Protein AF-A0A1Z8MVB7-F1 (afdb_monomer_lite)

Radius of gyration: 13.72 Å; chains: 1; bounding box: 29×33×38 Å

Foldseek 3Di:
DCPVVVQLVCQCPPPVNLVLVLVVVVVQVPFDWDWDDPVCLVVVQVVVQQVVQVVVVWGFPDWDWDWHDHDPWIKTWIWGQTPVQKIWTAWIATPVVRIIIGGPDTDIGHTDRPPPD

Structure (mmCIF, N/CA/C/O backbone):
data_AF-A0A1Z8MVB7-F1
#
_entry.id   AF-A0A1Z8MVB7-F1
#
loop_
_atom_site.group_PDB
_atom_site.id
_atom_site.type_symbol
_atom_site.label_atom_id
_atom_site.label_alt_id
_atom_site.label_comp_id
_atom_site.label_asym_id
_atom_site.label_entity_id
_atom_site.label_seq_id
_atom_site.pdbx_PDB_ins_code
_atom_site.Cartn_x
_atom_site.Cartn_y
_atom_site.Cartn_z
_atom_site.occupancy
_atom_site.B_iso_or_equiv
_atom_site.auth_seq_id
_atom_site.auth_comp_id
_atom_site.auth_asym_id
_atom_site.auth_atom_id
_atom_site.pdbx_PDB_model_num
ATOM 1 N N . MET A 1 1 ? 3.298 -4.673 24.471 1.00 44.47 1 MET A N 1
ATOM 2 C CA . MET A 1 1 ? 2.411 -4.133 23.417 1.00 44.47 1 MET A CA 1
ATOM 3 C C . MET A 1 1 ? 2.836 -4.684 22.050 1.00 44.47 1 MET A C 1
ATOM 5 O O . MET A 1 1 ? 3.343 -3.928 21.244 1.00 44.47 1 MET A O 1
ATOM 9 N N . ASN A 1 2 ? 2.671 -5.993 21.797 1.00 57.97 2 ASN A N 1
ATOM 10 C CA . ASN A 1 2 ? 3.026 -6.630 20.505 1.00 57.97 2 ASN A CA 1
ATOM 11 C C . ASN A 1 2 ? 1.847 -7.361 19.840 1.00 57.97 2 ASN A C 1
ATOM 13 O O . ASN A 1 2 ? 1.928 -7.739 18.672 1.00 57.97 2 ASN A O 1
ATOM 17 N N . THR A 1 3 ? 0.760 -7.589 20.577 1.00 61.34 3 THR A N 1
ATOM 18 C CA . THR A 1 3 ? -0.374 -8.394 20.113 1.00 61.34 3 THR A CA 1
ATOM 19 C C . THR A 1 3 ? -1.169 -7.665 19.034 1.00 61.34 3 THR A C 1
ATOM 21 O O . THR A 1 3 ? -1.498 -8.273 18.021 1.00 61.34 3 THR A O 1
ATOM 24 N N . ASP A 1 4 ? -1.369 -6.352 19.185 1.00 64.88 4 ASP A N 1
ATOM 25 C CA . ASP A 1 4 ? -2.131 -5.543 18.224 1.00 64.88 4 ASP A CA 1
ATOM 26 C C . ASP A 1 4 ? -1.414 -5.424 16.876 1.00 64.88 4 ASP A C 1
ATOM 28 O O . ASP A 1 4 ? -2.027 -5.623 15.833 1.00 64.88 4 ASP A O 1
ATOM 32 N N . GLN A 1 5 ? -0.093 -5.206 16.877 1.00 69.31 5 GLN A N 1
ATOM 33 C CA . GLN A 1 5 ? 0.703 -5.178 15.641 1.00 69.31 5 GLN A CA 1
ATOM 34 C C . GLN A 1 5 ? 0.712 -6.537 14.933 1.00 69.31 5 GLN A C 1
ATOM 36 O O . GLN A 1 5 ? 0.612 -6.601 13.710 1.00 69.31 5 GLN A O 1
ATOM 41 N N . THR A 1 6 ? 0.798 -7.632 15.695 1.00 74.44 6 THR A N 1
ATOM 42 C CA . THR A 1 6 ? 0.766 -8.989 15.132 1.00 74.44 6 THR A CA 1
ATOM 43 C C . THR A 1 6 ? -0.606 -9.297 14.531 1.00 74.44 6 THR A C 1
ATOM 45 O O . THR A 1 6 ? -0.687 -9.860 13.444 1.00 74.44 6 THR A O 1
ATOM 48 N N . HIS A 1 7 ? -1.688 -8.888 15.199 1.00 75.44 7 HIS A N 1
ATOM 49 C CA . HIS A 1 7 ? -3.054 -9.094 14.724 1.00 75.44 7 HIS A CA 1
ATOM 50 C C . HIS A 1 7 ? -3.383 -8.245 13.489 1.00 75.44 7 HIS A C 1
ATOM 52 O O . HIS A 1 7 ? -3.964 -8.749 12.528 1.00 75.44 7 HIS A O 1
ATOM 58 N N . VAL A 1 8 ? -2.952 -6.981 13.473 1.00 76.06 8 VAL A N 1
ATOM 59 C CA . VAL A 1 8 ? -3.072 -6.096 12.307 1.00 76.06 8 VAL A CA 1
ATOM 60 C C . VAL A 1 8 ? -2.284 -6.652 11.124 1.00 76.06 8 VAL A C 1
ATOM 62 O O . VAL A 1 8 ? -2.817 -6.743 10.019 1.00 76.06 8 VAL A O 1
ATOM 65 N N . SER A 1 9 ? -1.050 -7.101 11.361 1.00 79.12 9 SER A N 1
ATOM 66 C CA . SER A 1 9 ? -0.243 -7.729 10.319 1.00 79.12 9 SER A CA 1
ATOM 67 C C . SER A 1 9 ? -0.875 -9.017 9.798 1.00 79.12 9 SER A C 1
ATOM 69 O O . SER A 1 9 ? -0.859 -9.246 8.595 1.00 79.12 9 SER A O 1
ATOM 71 N N . ALA A 1 10 ? -1.440 -9.857 10.668 1.00 81.44 10 ALA A N 1
ATOM 72 C CA . ALA A 1 10 ? -2.130 -11.078 10.254 1.00 81.44 10 ALA A CA 1
ATOM 73 C C . ALA A 1 10 ? -3.404 -10.772 9.451 1.00 81.44 10 ALA A C 1
ATOM 75 O O . ALA A 1 10 ? -3.698 -11.461 8.479 1.00 81.44 10 ALA A O 1
ATOM 76 N N . THR A 1 11 ? -4.127 -9.714 9.825 1.00 83.38 11 THR A N 1
ATOM 77 C CA . THR A 1 11 ? -5.305 -9.234 9.095 1.00 83.38 11 THR A CA 1
ATOM 78 C C . THR A 1 11 ? -4.915 -8.788 7.692 1.00 83.38 11 THR A C 1
ATOM 80 O O . THR A 1 11 ? -5.460 -9.303 6.717 1.00 83.38 11 THR A O 1
ATOM 83 N N . LEU A 1 12 ? -3.928 -7.895 7.571 1.00 84.06 12 LEU A N 1
ATOM 84 C CA . LEU A 1 12 ? -3.455 -7.393 6.280 1.00 84.06 12 LEU A CA 1
ATOM 85 C C . LEU A 1 12 ? -2.954 -8.524 5.369 1.00 84.06 12 LEU A C 1
ATOM 87 O O . LEU A 1 12 ? -3.230 -8.519 4.174 1.00 84.06 12 LEU A O 1
ATOM 91 N N . MET A 1 13 ? -2.254 -9.503 5.947 1.00 86.50 13 MET A N 1
ATOM 92 C CA . MET A 1 13 ? -1.650 -10.623 5.221 1.00 86.50 13 MET A CA 1
ATOM 93 C C . MET A 1 13 ? -2.594 -11.820 5.027 1.00 86.50 13 MET A C 1
ATOM 95 O O . MET A 1 13 ? -2.150 -12.865 4.558 1.00 86.50 13 MET A O 1
ATOM 99 N N . SER A 1 14 ? -3.877 -11.704 5.384 1.00 89.50 14 SER A N 1
ATOM 100 C CA . SER A 1 14 ? -4.858 -12.754 5.094 1.00 89.50 14 SER A CA 1
ATOM 101 C C . SER A 1 14 ? -5.073 -12.897 3.584 1.00 89.50 14 SER A C 1
ATOM 103 O O . SER A 1 14 ? -5.085 -11.901 2.861 1.00 89.50 14 SER A O 1
ATOM 105 N N . ASP A 1 15 ? -5.293 -14.123 3.100 1.00 87.31 15 ASP A N 1
ATOM 106 C CA . ASP A 1 15 ? -5.449 -14.407 1.663 1.00 87.31 15 ASP A CA 1
ATOM 107 C C . ASP A 1 15 ? -6.500 -13.519 0.985 1.00 87.31 15 ASP A C 1
ATOM 109 O O . ASP A 1 15 ? -6.343 -13.113 -0.165 1.00 87.31 15 ASP A O 1
ATOM 113 N N . GLN A 1 16 ? -7.583 -13.217 1.702 1.00 88.88 16 GLN A N 1
ATOM 114 C CA . GLN A 1 16 ? -8.659 -12.381 1.196 1.00 88.88 16 GLN A CA 1
ATOM 115 C C . GLN A 1 16 ? -8.219 -10.923 1.033 1.00 88.88 16 GLN A C 1
ATOM 117 O O . GLN A 1 16 ? -8.410 -10.349 -0.037 1.00 88.88 16 GLN A O 1
ATOM 122 N N . ASN A 1 17 ? -7.553 -10.350 2.038 1.00 90.06 17 ASN A N 1
ATOM 123 C CA . ASN A 1 17 ? -7.048 -8.981 1.951 1.00 90.06 17 ASN A CA 1
ATOM 124 C C . ASN A 1 17 ? -5.914 -8.856 0.930 1.00 90.06 17 ASN A C 1
ATOM 126 O O . ASN A 1 17 ? -5.873 -7.871 0.199 1.00 90.06 17 ASN A O 1
ATOM 130 N N . ILE A 1 18 ? -5.060 -9.875 0.792 1.00 89.56 18 ILE A N 1
ATOM 131 C CA . ILE A 1 18 ? -4.038 -9.926 -0.260 1.00 89.56 18 ILE A CA 1
ATOM 132 C C . ILE A 1 18 ? -4.672 -9.913 -1.654 1.00 89.56 18 ILE A C 1
ATOM 134 O O . ILE A 1 18 ? -4.238 -9.127 -2.494 1.00 89.56 18 ILE A O 1
ATOM 138 N N . ARG A 1 19 ? -5.731 -10.699 -1.899 1.00 89.00 19 ARG A N 1
ATOM 139 C CA . ARG A 1 19 ? -6.466 -10.660 -3.178 1.00 89.00 19 ARG A CA 1
ATOM 140 C C . ARG A 1 19 ? -7.084 -9.291 -3.449 1.00 89.00 19 ARG A C 1
ATOM 142 O O . ARG A 1 19 ? -7.026 -8.808 -4.577 1.00 89.00 19 ARG A O 1
ATOM 149 N N . THR A 1 20 ? -7.651 -8.648 -2.430 1.00 89.56 20 THR A N 1
ATOM 150 C CA . THR A 1 20 ? -8.197 -7.290 -2.561 1.00 89.56 20 THR A CA 1
ATOM 151 C C . THR A 1 20 ? -7.099 -6.277 -2.892 1.00 89.56 20 THR A C 1
ATOM 153 O O . THR A 1 20 ? -7.291 -5.427 -3.761 1.00 89.56 20 THR A O 1
ATOM 156 N N . ILE A 1 21 ? -5.934 -6.374 -2.246 1.00 90.00 21 ILE A N 1
ATOM 157 C CA . ILE A 1 21 ? -4.773 -5.521 -2.533 1.00 90.00 21 ILE A CA 1
ATOM 158 C C . ILE A 1 21 ? -4.272 -5.757 -3.963 1.00 90.00 21 ILE A C 1
ATOM 160 O O . ILE A 1 21 ? -4.027 -4.792 -4.678 1.00 90.00 21 ILE A O 1
ATOM 164 N N . GLU A 1 22 ? -4.170 -7.010 -4.407 1.00 89.56 22 GLU A N 1
ATOM 165 C CA . GLU A 1 22 ? -3.773 -7.365 -5.776 1.00 89.56 22 GLU A CA 1
ATOM 166 C C . GLU A 1 22 ? -4.753 -6.807 -6.820 1.00 89.56 22 GLU A C 1
ATOM 168 O O . GLU A 1 22 ? -4.332 -6.204 -7.803 1.00 89.56 22 GLU A O 1
ATOM 173 N N . ALA A 1 23 ? -6.063 -6.909 -6.582 1.00 88.06 23 ALA A N 1
ATOM 174 C CA . ALA A 1 23 ? -7.068 -6.337 -7.477 1.00 88.06 23 ALA A CA 1
ATOM 175 C C . ALA A 1 23 ? -6.964 -4.803 -7.580 1.00 88.06 23 ALA A C 1
ATOM 177 O O . ALA A 1 23 ? -7.116 -4.244 -8.666 1.00 88.06 23 ALA A O 1
ATOM 178 N N . ASN A 1 24 ? -6.672 -4.119 -6.467 1.00 88.12 24 ASN A N 1
ATOM 179 C CA . ASN A 1 24 ? -6.439 -2.673 -6.468 1.00 88.12 24 ASN A CA 1
ATOM 180 C C . ASN A 1 24 ? -5.103 -2.303 -7.126 1.00 88.12 24 ASN A C 1
ATOM 182 O O . ASN A 1 24 ? -5.022 -1.265 -7.780 1.00 88.12 24 ASN A O 1
ATOM 186 N N . LEU A 1 25 ? -4.072 -3.145 -6.996 1.00 87.31 25 LEU A N 1
ATOM 187 C CA . LEU A 1 25 ? -2.781 -2.928 -7.645 1.00 87.31 25 LEU A CA 1
ATOM 188 C C . LEU A 1 25 ? -2.943 -2.817 -9.164 1.00 87.31 25 LEU A C 1
ATOM 190 O O . LEU A 1 25 ? -2.342 -1.925 -9.749 1.00 87.31 25 LEU A O 1
ATOM 194 N N . ASN A 1 26 ? -3.786 -3.640 -9.794 1.00 86.31 26 ASN A N 1
ATOM 195 C CA . ASN A 1 26 ? -4.042 -3.542 -11.237 1.00 86.31 26 ASN A CA 1
ATOM 196 C C . ASN A 1 26 ? -4.516 -2.138 -11.629 1.00 86.31 26 ASN A C 1
ATOM 198 O O . ASN A 1 26 ? -3.950 -1.521 -12.525 1.00 86.31 26 ASN A O 1
ATOM 202 N N . ALA A 1 27 ? -5.501 -1.607 -10.900 1.00 86.38 27 ALA A N 1
ATOM 203 C CA . ALA A 1 27 ? -6.035 -0.270 -11.143 1.00 86.38 27 ALA A CA 1
ATOM 204 C C . ALA A 1 27 ? -5.004 0.836 -10.867 1.00 86.38 27 ALA A C 1
ATOM 206 O O . ALA A 1 27 ? -5.033 1.878 -11.512 1.00 86.38 27 ALA A O 1
ATOM 207 N N . VAL A 1 28 ? -4.089 0.626 -9.915 1.00 87.50 28 VAL A N 1
ATOM 208 C CA . VAL A 1 28 ? -2.990 1.559 -9.629 1.00 87.50 28 VAL A CA 1
ATOM 209 C C . VAL A 1 28 ? -1.935 1.536 -10.739 1.00 87.50 28 VAL A C 1
ATOM 211 O O . VAL A 1 28 ? -1.457 2.591 -11.140 1.00 87.50 28 VAL A O 1
ATOM 214 N N . LEU A 1 29 ? -1.586 0.359 -11.261 1.00 87.44 29 LEU A N 1
ATOM 215 C CA . LEU A 1 29 ? -0.613 0.212 -12.348 1.00 87.44 29 LEU A CA 1
ATOM 216 C C . LEU A 1 29 ? -1.124 0.767 -13.689 1.00 87.44 29 LEU A C 1
ATOM 218 O O . LEU A 1 29 ? -0.317 1.061 -14.566 1.00 87.44 29 LEU A O 1
ATOM 222 N N . GLU A 1 30 ? -2.440 0.927 -13.850 1.00 86.69 30 GLU A N 1
ATOM 223 C CA . GLU A 1 30 ? -3.057 1.613 -14.995 1.00 86.69 30 GLU A CA 1
ATOM 224 C C . GLU A 1 30 ? -2.981 3.151 -14.904 1.00 86.69 30 GLU A C 1
ATOM 226 O O . GLU A 1 30 ? -3.207 3.835 -15.903 1.00 86.69 30 GLU A O 1
ATOM 231 N N . GLN A 1 31 ? -2.662 3.710 -13.731 1.00 84.50 31 GLN A N 1
ATOM 232 C CA . GLN A 1 31 ? -2.495 5.155 -13.535 1.00 84.50 31 GLN A CA 1
ATOM 233 C C . GLN A 1 31 ? -1.104 5.618 -13.975 1.00 84.50 31 GLN A C 1
ATOM 235 O O . GLN A 1 31 ? -0.168 4.822 -14.096 1.00 84.50 31 GLN A O 1
ATOM 240 N N . SER A 1 32 ? -0.925 6.931 -14.154 1.00 83.69 32 SER A N 1
ATOM 241 C CA . SER A 1 32 ? 0.429 7.473 -14.270 1.00 83.69 32 SER A CA 1
ATOM 242 C C . SER A 1 32 ? 1.179 7.233 -12.960 1.00 83.69 32 SER A C 1
ATOM 244 O O . SER A 1 32 ? 0.701 7.559 -11.872 1.00 83.69 32 SER A O 1
ATOM 246 N N . LEU A 1 33 ? 2.388 6.692 -13.072 1.00 88.06 33 LEU A N 1
ATOM 247 C CA . LEU A 1 33 ? 3.269 6.450 -11.941 1.00 88.06 33 LEU A CA 1
ATOM 248 C C . LEU A 1 33 ? 4.450 7.409 -12.009 1.00 88.06 33 LEU A C 1
ATOM 250 O O . LEU A 1 33 ? 5.145 7.479 -13.023 1.00 88.06 33 LEU A O 1
ATOM 254 N N . THR A 1 34 ? 4.695 8.134 -10.920 1.00 90.81 34 THR A N 1
ATOM 255 C CA . THR A 1 34 ? 5.840 9.045 -10.832 1.00 90.81 34 THR A CA 1
ATOM 256 C C . THR A 1 34 ? 7.012 8.327 -10.164 1.00 90.81 34 THR A C 1
ATOM 258 O O . THR A 1 34 ? 6.893 7.955 -8.991 1.00 90.81 34 THR A O 1
ATOM 261 N N . PRO A 1 35 ? 8.148 8.128 -10.859 1.00 91.62 35 PRO A N 1
ATOM 262 C CA . PRO A 1 35 ? 9.354 7.598 -10.237 1.00 91.62 35 PRO A CA 1
ATOM 263 C C . PRO A 1 35 ? 9.855 8.552 -9.153 1.00 91.62 35 PRO A C 1
ATOM 265 O O . PRO A 1 35 ? 9.908 9.766 -9.360 1.00 91.62 35 PRO A O 1
ATOM 268 N N . MET A 1 36 ? 10.244 8.013 -8.002 1.00 92.75 36 MET A N 1
ATOM 269 C CA . MET A 1 36 ? 10.766 8.808 -6.895 1.00 92.75 36 MET A CA 1
ATOM 270 C C . MET A 1 36 ? 11.870 8.063 -6.146 1.00 92.75 36 MET A C 1
ATOM 272 O O . MET A 1 36 ? 11.842 6.841 -6.024 1.00 92.75 36 MET A O 1
ATOM 276 N N . GLU A 1 37 ? 12.843 8.806 -5.617 1.00 91.00 37 GLU A N 1
ATOM 277 C CA . GLU A 1 37 ? 13.896 8.237 -4.775 1.00 91.00 37 GLU A CA 1
ATOM 278 C C . GLU A 1 37 ? 13.319 7.648 -3.473 1.00 91.00 37 GLU A C 1
ATOM 280 O O . GLU A 1 37 ? 12.445 8.274 -2.864 1.00 91.00 37 GLU A O 1
ATOM 285 N N . PRO A 1 38 ? 13.833 6.511 -2.962 1.00 86.88 38 PRO A N 1
ATOM 286 C CA . PRO A 1 38 ? 13.220 5.782 -1.844 1.00 86.88 38 PRO A CA 1
ATOM 287 C C . PRO A 1 38 ? 12.992 6.621 -0.578 1.00 86.88 38 PRO A C 1
ATOM 289 O O . PRO A 1 38 ? 11.957 6.513 0.085 1.00 86.88 38 PRO A O 1
ATOM 292 N N . ALA A 1 39 ? 13.962 7.474 -0.228 1.00 88.56 39 ALA A N 1
ATOM 293 C CA . ALA A 1 39 ? 13.873 8.334 0.950 1.00 88.56 39 ALA A CA 1
ATOM 294 C C . ALA A 1 39 ? 12.805 9.428 0.787 1.00 88.56 39 ALA A C 1
ATOM 296 O O . ALA A 1 39 ? 12.090 9.735 1.740 1.00 88.56 39 ALA A O 1
ATOM 297 N N . GLN A 1 40 ? 12.677 9.980 -0.422 1.00 90.75 40 GLN A N 1
ATOM 298 C CA . GLN A 1 40 ? 11.665 10.987 -0.741 1.00 90.75 40 GLN A CA 1
ATOM 299 C C . GLN A 1 40 ? 10.274 10.351 -0.788 1.00 90.75 40 GLN A C 1
ATOM 301 O O . GLN A 1 40 ? 9.357 10.873 -0.158 1.00 90.75 40 GLN A O 1
ATOM 306 N N . ALA A 1 41 ? 10.155 9.182 -1.430 1.00 89.19 41 ALA A N 1
ATOM 307 C CA . ALA A 1 41 ? 8.921 8.405 -1.509 1.00 89.19 41 ALA A CA 1
ATOM 308 C C . ALA A 1 41 ? 8.372 8.111 -0.113 1.00 89.19 41 ALA A C 1
ATOM 310 O O . ALA A 1 41 ? 7.221 8.426 0.176 1.00 89.19 41 ALA A O 1
ATOM 311 N N . LYS A 1 42 ? 9.237 7.636 0.794 1.00 89.25 42 LYS A N 1
ATOM 312 C CA . LYS A 1 42 ? 8.878 7.386 2.193 1.00 89.25 42 LYS A CA 1
ATOM 313 C C . LYS A 1 42 ? 8.252 8.606 2.866 1.00 89.25 42 LYS A C 1
ATOM 315 O O . LYS A 1 42 ? 7.143 8.504 3.377 1.00 89.25 42 LYS A O 1
ATOM 320 N N . VAL A 1 43 ? 8.963 9.733 2.891 1.00 91.00 43 VAL A N 1
ATOM 321 C CA . VAL A 1 43 ? 8.506 10.932 3.612 1.00 91.00 43 VAL A CA 1
ATOM 322 C C . VAL A 1 43 ? 7.209 11.457 3.003 1.00 91.00 43 VAL A C 1
ATOM 324 O O . VAL A 1 43 ? 6.245 11.722 3.718 1.00 91.00 43 VAL A O 1
ATOM 327 N N . TYR A 1 44 ? 7.164 11.559 1.675 1.00 90.88 44 TYR A N 1
ATOM 328 C CA . TYR A 1 44 ? 5.995 12.047 0.953 1.00 90.88 44 TYR A CA 1
ATOM 329 C C . TYR A 1 44 ? 4.754 11.174 1.206 1.00 90.88 44 TYR A C 1
ATOM 331 O O . TYR A 1 44 ? 3.660 11.690 1.459 1.00 90.88 44 TYR A O 1
ATOM 339 N N . MET A 1 45 ? 4.924 9.852 1.211 1.00 91.94 45 MET A N 1
ATOM 340 C CA . MET A 1 45 ? 3.837 8.903 1.429 1.00 91.94 45 MET A CA 1
ATOM 341 C C . MET A 1 45 ? 3.365 8.821 2.875 1.00 91.94 45 MET A C 1
ATOM 343 O O . MET A 1 45 ? 2.166 8.700 3.101 1.00 91.94 45 MET A O 1
ATOM 347 N N . GLU A 1 46 ? 4.251 8.935 3.863 1.00 92.00 46 GLU A N 1
ATOM 348 C CA . GLU A 1 46 ? 3.844 8.959 5.276 1.00 92.00 46 GLU A CA 1
ATOM 349 C C . GLU A 1 46 ? 2.990 10.204 5.589 1.00 92.00 46 GLU A C 1
ATOM 351 O O . GLU A 1 46 ? 1.962 10.105 6.270 1.00 92.00 46 GLU A O 1
ATOM 356 N N . HIS A 1 47 ? 3.341 11.361 5.013 1.00 92.44 47 HIS A N 1
ATOM 357 C CA . HIS A 1 47 ? 2.509 12.566 5.088 1.00 92.44 47 HIS A CA 1
ATOM 358 C C . HIS A 1 47 ? 1.170 12.394 4.360 1.00 92.44 47 HIS A C 1
ATOM 360 O O . HIS A 1 47 ? 0.123 12.758 4.898 1.00 92.44 47 HIS A O 1
ATOM 366 N N . THR A 1 48 ? 1.192 11.812 3.159 1.00 92.50 48 THR A N 1
ATOM 367 C CA . THR A 1 48 ? -0.019 11.561 2.363 1.00 92.50 48 THR A CA 1
ATOM 368 C C . THR A 1 48 ? -0.977 10.614 3.084 1.00 92.50 48 THR A C 1
ATOM 370 O O . THR A 1 48 ? -2.165 10.910 3.179 1.00 92.50 48 THR A O 1
ATOM 373 N N . ALA A 1 49 ? -0.459 9.528 3.662 1.00 92.88 49 ALA A N 1
ATOM 374 C CA . ALA A 1 49 ? -1.226 8.566 4.444 1.00 92.88 49 ALA A CA 1
ATOM 375 C C . ALA A 1 49 ? -1.922 9.219 5.638 1.00 92.88 49 ALA A C 1
ATOM 377 O O . ALA A 1 49 ? -3.098 8.964 5.875 1.00 92.88 49 ALA A O 1
ATOM 378 N N . THR A 1 50 ? -1.200 10.075 6.368 1.00 93.12 50 THR A N 1
ATOM 379 C CA . THR A 1 50 ? -1.741 10.785 7.535 1.00 93.12 50 THR A CA 1
ATOM 380 C C . THR A 1 50 ? -2.914 11.671 7.126 1.00 93.12 50 THR A C 1
ATOM 382 O O . THR A 1 50 ? -3.992 11.554 7.700 1.00 93.12 50 THR A O 1
ATOM 385 N N . ARG A 1 51 ? -2.750 12.472 6.066 1.00 93.38 51 ARG A N 1
ATOM 386 C CA . ARG A 1 51 ? -3.820 13.330 5.543 1.00 93.38 51 ARG A CA 1
ATOM 387 C C . ARG A 1 51 ? -5.050 12.526 5.104 1.00 93.38 51 ARG A C 1
ATOM 389 O O . ARG A 1 51 ? -6.159 12.849 5.506 1.00 93.38 51 ARG A O 1
ATOM 396 N N . ILE A 1 52 ? -4.864 11.471 4.307 1.00 92.12 52 ILE A N 1
ATOM 397 C CA . ILE A 1 52 ? -5.983 10.646 3.809 1.00 92.12 52 ILE A CA 1
ATOM 398 C C . ILE A 1 52 ? -6.690 9.922 4.964 1.00 92.12 52 ILE A C 1
ATOM 400 O O . ILE A 1 52 ? -7.915 9.782 4.955 1.00 92.12 52 ILE A O 1
ATOM 404 N N . ALA A 1 53 ? -5.938 9.470 5.972 1.00 91.88 53 ALA A N 1
ATOM 405 C CA . ALA A 1 53 ? -6.508 8.867 7.170 1.00 91.88 53 ALA A CA 1
ATOM 406 C C . ALA A 1 53 ? -7.410 9.862 7.913 1.00 91.88 53 ALA A C 1
ATOM 408 O O . ALA A 1 53 ? -8.556 9.523 8.210 1.00 91.88 53 ALA A O 1
ATOM 409 N N . GLU A 1 54 ? -6.928 11.087 8.139 1.00 92.69 54 GLU A N 1
ATOM 410 C CA . GLU A 1 54 ? -7.688 12.160 8.792 1.00 92.69 54 GLU A CA 1
ATOM 411 C C . GLU A 1 54 ? -8.957 12.520 8.004 1.00 92.69 54 GLU A C 1
ATOM 413 O O . GLU A 1 54 ? -10.040 12.598 8.585 1.00 92.69 54 GLU A O 1
ATOM 418 N N . GLU A 1 55 ? -8.853 12.657 6.678 1.00 90.38 55 GLU A N 1
ATOM 419 C CA . GLU A 1 55 ? -9.995 12.882 5.774 1.00 90.38 55 GLU A CA 1
ATOM 420 C C . GLU A 1 55 ? -11.027 11.742 5.845 1.00 90.38 55 GLU A C 1
ATOM 422 O O . GLU A 1 55 ? -12.227 11.970 5.688 1.00 90.38 55 GLU A O 1
ATOM 427 N N . SER A 1 56 ? -10.572 10.524 6.148 1.00 85.06 56 SER A N 1
ATOM 428 C CA . SER A 1 56 ? -11.407 9.332 6.333 1.00 85.06 56 SER A CA 1
ATOM 429 C C . SER A 1 56 ? -11.893 9.139 7.779 1.00 85.06 56 SER A C 1
ATOM 431 O O . SER A 1 56 ? -12.476 8.099 8.097 1.00 85.06 56 SER A O 1
ATOM 433 N N . GLY A 1 57 ? -11.645 10.100 8.677 1.00 89.25 57 GLY A N 1
ATOM 434 C CA . GLY A 1 57 ? -12.033 10.025 10.089 1.00 89.25 57 GLY A CA 1
ATOM 435 C C . GLY A 1 57 ? -11.278 8.960 10.895 1.00 89.25 57 GLY A C 1
ATOM 436 O O . GLY A 1 57 ? -11.802 8.448 11.885 1.00 89.25 57 GLY A O 1
ATOM 437 N N . ALA A 1 58 ? -10.069 8.594 10.469 1.00 92.25 58 ALA A N 1
ATOM 438 C CA . ALA A 1 58 ? -9.226 7.576 11.088 1.00 92.25 58 ALA A CA 1
ATOM 439 C C . ALA A 1 58 ? -7.801 8.097 11.342 1.00 92.25 58 ALA A C 1
ATOM 441 O O . ALA A 1 58 ? -7.440 9.195 10.936 1.00 92.25 58 ALA A O 1
ATOM 442 N N . ASN A 1 59 ? -6.973 7.295 12.012 1.00 92.44 59 ASN A N 1
ATOM 443 C CA . ASN A 1 59 ? -5.543 7.562 12.169 1.00 92.44 59 ASN A CA 1
ATOM 444 C C . ASN A 1 59 ? -4.721 6.421 11.574 1.00 92.44 59 ASN A C 1
ATOM 446 O O . ASN A 1 59 ? -5.195 5.285 11.509 1.00 92.44 59 ASN A O 1
ATOM 450 N N . VAL A 1 60 ? -3.479 6.706 11.180 1.00 91.88 60 VAL A N 1
ATOM 451 C CA . VAL A 1 60 ? -2.520 5.663 10.796 1.00 91.88 60 VAL A CA 1
ATOM 452 C C . VAL A 1 60 ? -2.033 4.944 12.052 1.00 91.88 60 VAL A C 1
ATOM 454 O O . VAL A 1 60 ? -1.470 5.556 12.956 1.00 91.88 60 VAL A O 1
ATOM 457 N N . THR A 1 61 ? -2.225 3.631 12.093 1.00 89.88 61 THR A N 1
ATOM 458 C CA . THR A 1 61 ? -1.757 2.764 13.181 1.00 89.88 61 THR A CA 1
ATOM 459 C C . THR A 1 61 ? -0.330 2.287 12.927 1.00 89.88 61 THR A C 1
ATOM 461 O O . THR A 1 61 ? 0.500 2.266 13.834 1.00 89.88 61 THR A O 1
ATOM 464 N N . MET A 1 62 ? -0.035 1.871 11.692 1.00 89.94 62 MET A N 1
ATOM 465 C CA . MET A 1 62 ? 1.288 1.390 11.296 1.00 89.94 62 MET A CA 1
ATOM 466 C C . MET A 1 62 ? 1.470 1.410 9.781 1.00 89.94 62 MET A C 1
ATOM 468 O O . MET A 1 62 ? 0.498 1.386 9.027 1.00 89.94 62 MET A O 1
ATOM 472 N N . PHE A 1 63 ? 2.729 1.368 9.350 1.00 90.81 63 PHE A N 1
ATOM 473 C CA . PHE A 1 63 ? 3.103 1.105 7.965 1.00 90.81 63 PHE A CA 1
ATOM 474 C C . PHE A 1 63 ? 3.615 -0.327 7.833 1.00 90.81 63 PHE A C 1
ATOM 476 O O . PHE A 1 63 ? 4.408 -0.787 8.657 1.00 90.81 63 PHE A O 1
ATOM 483 N N . GLN A 1 64 ? 3.187 -1.024 6.787 1.00 90.00 64 GLN A N 1
ATOM 484 C CA . GLN A 1 64 ? 3.608 -2.385 6.492 1.00 90.00 64 GLN A CA 1
ATOM 485 C C . GLN A 1 64 ? 3.941 -2.550 5.017 1.00 90.00 64 GLN A C 1
ATOM 487 O O . GLN A 1 64 ? 3.222 -2.065 4.151 1.00 90.00 64 GLN A O 1
ATOM 492 N N . MET A 1 65 ? 5.021 -3.273 4.738 1.00 90.62 65 MET A N 1
ATOM 493 C CA . MET A 1 65 ? 5.359 -3.685 3.382 1.00 90.62 65 MET A CA 1
ATOM 494 C C . MET A 1 65 ? 4.656 -5.000 3.047 1.00 90.62 65 MET A C 1
ATOM 496 O O . MET A 1 65 ? 4.805 -5.982 3.776 1.00 90.62 65 MET A O 1
ATOM 500 N N . VAL A 1 66 ? 3.931 -5.023 1.933 1.00 90.25 66 VAL A N 1
ATOM 501 C CA . VAL A 1 66 ? 3.236 -6.197 1.401 1.00 90.25 66 VAL A CA 1
ATOM 502 C C . VAL A 1 66 ? 3.850 -6.554 0.057 1.00 90.25 66 VAL A C 1
ATOM 504 O O . VAL A 1 66 ? 3.941 -5.724 -0.843 1.00 90.25 66 VAL A O 1
ATOM 507 N N . LYS A 1 67 ? 4.299 -7.800 -0.083 1.00 91.69 67 LYS A N 1
ATOM 508 C CA . LYS A 1 67 ? 4.862 -8.303 -1.335 1.00 91.69 67 LYS A CA 1
ATOM 509 C C . LYS A 1 67 ? 3.747 -8.915 -2.176 1.00 91.69 67 LYS A C 1
ATOM 511 O O . LYS A 1 67 ? 3.171 -9.918 -1.766 1.00 91.69 67 LYS A O 1
ATOM 516 N N . ILE A 1 68 ? 3.495 -8.349 -3.351 1.00 90.00 68 ILE A N 1
ATOM 517 C CA . ILE A 1 68 ? 2.490 -8.828 -4.302 1.00 90.00 68 ILE A CA 1
ATOM 518 C C . ILE A 1 68 ? 3.190 -9.269 -5.582 1.00 90.00 68 ILE A C 1
ATOM 520 O O . ILE A 1 68 ? 4.009 -8.546 -6.149 1.00 90.00 68 ILE A O 1
ATOM 524 N N . LYS A 1 69 ? 2.876 -10.479 -6.041 1.00 88.06 69 LYS A N 1
ATOM 525 C CA . LYS A 1 69 ? 3.298 -10.953 -7.357 1.00 88.06 69 LYS A CA 1
ATOM 526 C C . LYS A 1 69 ? 2.216 -10.559 -8.355 1.00 88.06 69 LYS A C 1
ATOM 528 O O . LYS A 1 69 ? 1.077 -10.951 -8.160 1.00 88.06 69 LYS A O 1
ATOM 533 N N . HIS A 1 70 ? 2.571 -9.820 -9.4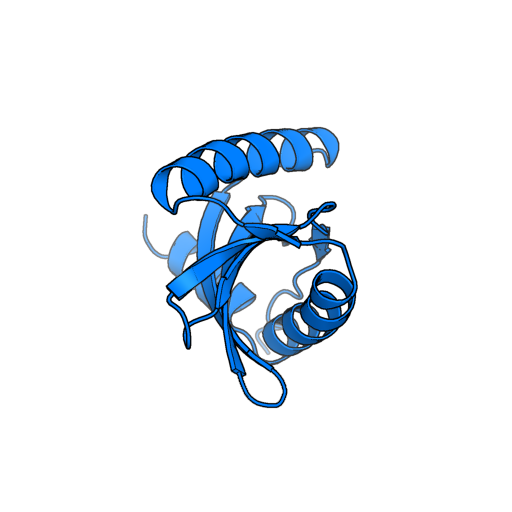01 1.00 83.62 70 HIS A N 1
ATOM 534 C CA . HIS A 1 70 ? 1.618 -9.355 -10.403 1.00 83.62 70 HIS A CA 1
ATOM 535 C C . HIS A 1 70 ? 2.139 -9.654 -11.810 1.00 83.62 70 HIS A C 1
ATOM 537 O O . HIS A 1 70 ? 3.167 -9.128 -12.235 1.00 83.62 70 HIS A O 1
ATOM 543 N N . VAL A 1 71 ? 1.415 -10.516 -12.530 1.00 83.44 71 VAL A N 1
ATOM 544 C CA . VAL A 1 71 ? 1.766 -11.015 -13.871 1.00 83.44 71 VAL A CA 1
ATOM 545 C C . VAL A 1 71 ? 3.223 -11.506 -13.924 1.00 83.44 71 VAL A C 1
ATOM 547 O O . VAL A 1 71 ? 3.518 -12.594 -13.423 1.00 83.44 71 VAL A O 1
ATOM 550 N N . SER A 1 72 ? 4.129 -10.724 -14.519 1.00 80.25 72 SER A N 1
ATOM 551 C CA . SER A 1 72 ? 5.539 -11.062 -14.730 1.00 80.25 72 SER A CA 1
ATOM 552 C C . SER A 1 72 ? 6.484 -10.493 -13.677 1.00 80.25 72 SER A C 1
ATOM 554 O O . SER A 1 72 ? 7.601 -10.985 -13.587 1.00 80.25 72 SER A O 1
ATOM 556 N N . SER A 1 73 ? 6.047 -9.523 -12.873 1.00 84.94 73 SER A N 1
ATOM 557 C CA . SER A 1 73 ? 6.913 -8.778 -11.954 1.00 84.94 73 SER A CA 1
ATOM 558 C C . SER A 1 73 ? 6.436 -8.930 -10.507 1.00 84.94 73 SER A C 1
ATOM 560 O O . SER A 1 73 ? 5.371 -9.483 -10.209 1.00 84.94 73 SER A O 1
ATOM 562 N N . THR A 1 74 ? 7.269 -8.504 -9.562 1.00 90.94 74 THR A N 1
ATOM 563 C CA . THR A 1 74 ? 6.919 -8.533 -8.140 1.00 90.94 74 THR A CA 1
ATOM 564 C C . THR A 1 74 ? 7.068 -7.148 -7.552 1.00 90.94 74 THR A C 1
ATOM 566 O O . THR A 1 74 ? 8.133 -6.546 -7.650 1.00 90.94 74 THR A O 1
ATOM 569 N N . TYR A 1 75 ? 6.016 -6.6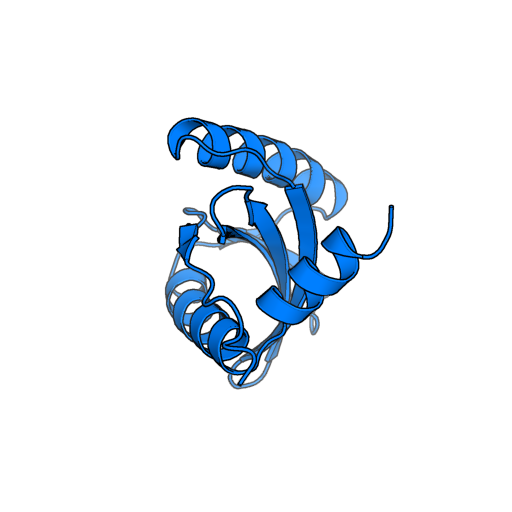86 -6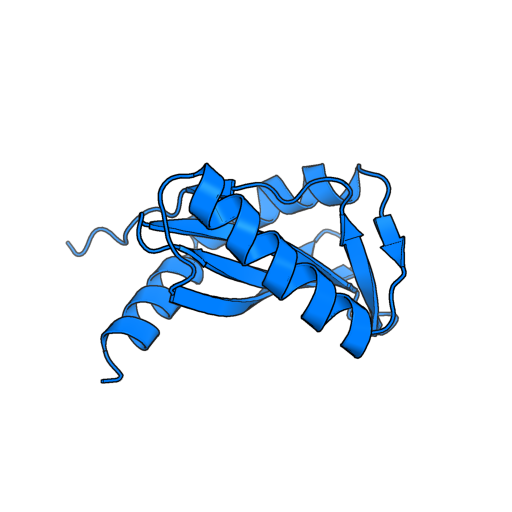.890 1.00 91.12 75 TYR A N 1
ATOM 570 C CA . TYR A 1 75 ? 5.970 -5.374 -6.277 1.00 91.12 75 TYR A CA 1
ATOM 571 C C . TYR A 1 75 ? 6.022 -5.493 -4.758 1.00 91.12 75 TYR A C 1
ATOM 573 O O . TYR A 1 75 ? 5.418 -6.390 -4.161 1.00 91.12 75 TYR A O 1
ATOM 581 N N . LEU A 1 76 ? 6.747 -4.580 -4.124 1.00 92.25 76 LEU A N 1
ATOM 582 C CA . LEU A 1 76 ? 6.659 -4.338 -2.693 1.00 92.25 76 LEU A CA 1
ATOM 583 C C . LEU A 1 76 ? 5.829 -3.076 -2.484 1.00 92.25 76 LEU A C 1
ATOM 585 O O . LEU A 1 76 ? 6.255 -1.992 -2.862 1.00 92.25 76 LEU A O 1
ATOM 589 N N . ILE A 1 77 ? 4.646 -3.227 -1.906 1.00 91.88 77 ILE A N 1
ATOM 590 C CA . ILE A 1 77 ? 3.708 -2.132 -1.682 1.00 91.88 77 ILE A CA 1
ATOM 591 C C . ILE A 1 77 ? 3.800 -1.708 -0.227 1.00 91.88 77 ILE A C 1
ATOM 593 O O . ILE A 1 77 ? 3.669 -2.539 0.675 1.00 91.88 77 ILE A O 1
ATOM 597 N N . ARG A 1 78 ? 3.975 -0.415 0.019 1.00 91.75 78 ARG A N 1
ATOM 598 C CA . ARG A 1 78 ? 3.824 0.143 1.356 1.00 91.75 78 ARG A CA 1
ATOM 599 C C . ARG A 1 78 ? 2.363 0.452 1.619 1.00 91.75 78 ARG A C 1
ATOM 601 O O . ARG A 1 78 ? 1.749 1.264 0.934 1.00 91.75 78 ARG A O 1
ATOM 608 N N . MET A 1 79 ? 1.838 -0.171 2.657 1.00 92.06 79 MET A N 1
ATOM 609 C CA . MET A 1 79 ? 0.471 -0.011 3.119 1.00 92.06 79 MET A CA 1
ATOM 610 C C . MET A 1 79 ? 0.468 0.754 4.442 1.00 92.06 79 MET A C 1
ATOM 612 O O . MET A 1 79 ? 1.195 0.379 5.363 1.00 92.06 79 MET A O 1
ATOM 616 N N . ALA A 1 80 ? -0.355 1.792 4.576 1.00 93.62 80 ALA A N 1
ATOM 617 C CA . ALA A 1 80 ? -0.700 2.352 5.885 1.00 93.62 80 ALA A CA 1
ATOM 618 C C . ALA A 1 80 ? -1.967 1.680 6.400 1.00 93.62 80 ALA A C 1
ATOM 620 O O . ALA A 1 80 ? -3.004 1.795 5.759 1.00 93.62 80 ALA A O 1
ATOM 621 N N . VAL A 1 81 ? -1.912 1.010 7.550 1.00 92.00 81 VAL A N 1
ATOM 622 C CA . VAL A 1 81 ? -3.110 0.451 8.187 1.00 92.00 81 VAL A CA 1
ATOM 623 C C . VAL A 1 81 ? -3.732 1.490 9.104 1.00 92.00 81 VAL A C 1
ATOM 625 O O . VAL A 1 81 ? -3.031 2.114 9.902 1.00 92.00 81 VAL A O 1
ATOM 628 N N . LEU A 1 82 ? -5.045 1.659 9.003 1.00 92.44 82 LEU A N 1
ATOM 629 C CA . LEU A 1 82 ? -5.810 2.669 9.719 1.00 92.44 82 LEU A CA 1
ATOM 630 C C . LEU A 1 82 ? -6.542 2.090 10.934 1.00 92.44 82 LEU A C 1
ATOM 632 O O . LEU A 1 82 ? -6.828 0.895 11.012 1.00 92.44 82 LEU A O 1
ATOM 636 N N . THR A 1 83 ? -6.907 2.954 11.880 1.00 89.38 83 THR A N 1
ATOM 637 C CA . THR A 1 83 ? -7.666 2.583 13.091 1.00 89.38 83 THR A CA 1
ATOM 638 C C . THR A 1 83 ? -9.087 2.089 12.813 1.00 89.38 83 THR A C 1
ATOM 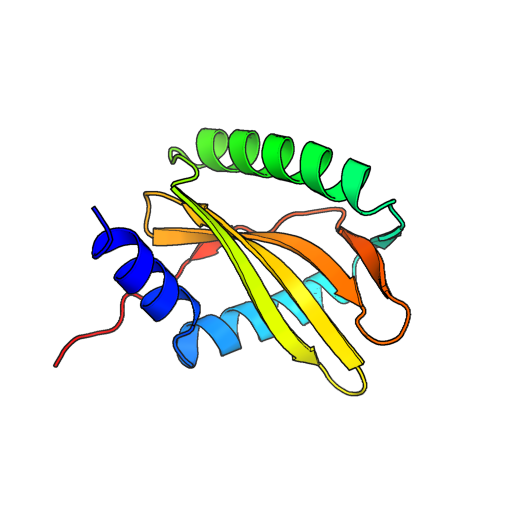640 O O . THR A 1 83 ? -9.694 1.469 13.680 1.00 89.38 83 THR A O 1
ATOM 643 N N . ASN A 1 84 ? -9.634 2.364 11.627 1.00 87.19 84 ASN A N 1
ATOM 644 C CA . ASN A 1 84 ? -10.988 1.972 11.225 1.00 87.19 84 ASN A CA 1
ATOM 645 C C . ASN A 1 84 ? -11.043 0.613 10.497 1.00 87.19 84 ASN A C 1
ATOM 647 O O . ASN A 1 84 ? -12.071 0.281 9.914 1.00 87.19 84 ASN A O 1
ATOM 651 N N . GLY A 1 85 ? -9.945 -0.152 10.491 1.00 86.62 85 GLY A N 1
ATOM 652 C CA . GLY A 1 85 ? -9.877 -1.444 9.803 1.00 86.62 85 GLY A CA 1
ATOM 653 C C . GLY A 1 85 ? -9.704 -1.341 8.286 1.00 86.62 85 GLY A C 1
ATOM 654 O O . GLY A 1 85 ? -9.905 -2.323 7.587 1.00 86.62 85 GLY A O 1
ATOM 655 N N . SER A 1 86 ? -9.332 -0.177 7.754 1.00 90.69 86 SER A N 1
ATOM 656 C CA . SER A 1 86 ? -8.928 -0.022 6.349 1.00 90.69 86 SER A CA 1
ATOM 657 C C . SER A 1 86 ? -7.408 0.094 6.222 1.00 90.69 86 SER A C 1
ATOM 659 O O . SER A 1 86 ? -6.702 0.286 7.212 1.00 90.69 86 SER A O 1
ATOM 661 N N . ALA A 1 87 ? -6.892 0.016 5.002 1.00 91.94 87 ALA A N 1
ATOM 662 C CA . ALA A 1 87 ? -5.510 0.331 4.681 1.00 91.94 87 ALA A CA 1
ATOM 663 C C . ALA A 1 87 ? -5.410 1.219 3.440 1.00 91.94 87 ALA A C 1
ATOM 665 O O . ALA A 1 87 ? -6.299 1.223 2.603 1.00 91.94 87 ALA A O 1
ATOM 666 N N . ILE A 1 88 ? -4.321 1.966 3.309 1.00 90.88 88 ILE A N 1
ATOM 667 C CA . ILE A 1 88 ? -4.051 2.834 2.161 1.00 90.88 88 ILE A CA 1
ATOM 668 C C . ILE A 1 88 ? -2.843 2.275 1.420 1.00 90.88 88 ILE A C 1
ATOM 670 O O . ILE A 1 88 ? -1.798 2.082 2.043 1.00 90.88 88 ILE A O 1
ATOM 674 N N . GLY A 1 89 ? -2.973 2.035 0.114 1.00 86.31 89 GLY A N 1
ATOM 675 C CA . GLY A 1 89 ? -1.830 1.737 -0.755 1.00 86.31 89 GLY A CA 1
ATOM 676 C C . GLY A 1 89 ? -1.075 3.019 -1.093 1.00 86.31 89 GLY A C 1
ATOM 677 O O . GLY A 1 89 ? -1.670 3.938 -1.649 1.00 86.31 89 GLY A O 1
ATOM 678 N N . LEU A 1 90 ? 0.203 3.099 -0.717 1.00 85.31 90 LEU A N 1
ATOM 679 C CA . LEU A 1 90 ? 0.975 4.342 -0.759 1.00 85.31 90 LEU A CA 1
ATOM 680 C C . LEU A 1 90 ? 1.962 4.385 -1.919 1.00 85.31 90 LEU A C 1
ATOM 682 O O . LEU A 1 90 ? 1.697 5.027 -2.923 1.00 85.31 90 LEU A O 1
ATOM 686 N N . ASP A 1 91 ? 3.095 3.704 -1.780 1.00 89.81 91 ASP A N 1
ATOM 687 C CA . ASP A 1 91 ? 4.083 3.547 -2.839 1.00 89.81 91 ASP A CA 1
ATOM 688 C C . ASP A 1 91 ? 4.259 2.074 -3.176 1.00 89.81 91 ASP A C 1
ATOM 690 O O . ASP A 1 91 ? 3.982 1.186 -2.363 1.00 89.81 91 ASP A O 1
ATOM 694 N N . LEU A 1 92 ? 4.707 1.824 -4.401 1.00 91.00 92 LEU A N 1
ATOM 695 C CA . LEU A 1 92 ? 5.086 0.498 -4.859 1.00 91.00 92 LEU A CA 1
ATOM 696 C C . LEU A 1 92 ? 6.517 0.534 -5.381 1.00 91.00 92 LEU A C 1
ATOM 698 O O . LEU A 1 92 ? 6.906 1.422 -6.134 1.00 91.00 92 LEU A O 1
ATOM 702 N N . MET A 1 93 ? 7.311 -0.435 -4.953 1.00 92.06 93 MET A N 1
ATOM 703 C CA . MET A 1 93 ? 8.644 -0.687 -5.469 1.00 92.06 93 MET A CA 1
ATOM 704 C C . MET A 1 93 ? 8.565 -1.870 -6.414 1.00 92.06 9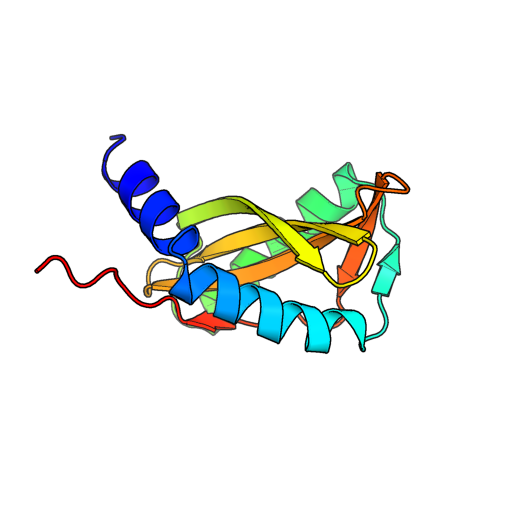3 MET A C 1
ATOM 706 O O . MET A 1 93 ? 8.155 -2.959 -6.009 1.00 92.06 93 MET A O 1
ATOM 710 N N . ASP A 1 94 ? 8.981 -1.670 -7.654 1.00 90.00 94 ASP A N 1
ATOM 711 C CA . ASP A 1 94 ? 9.239 -2.783 -8.553 1.00 90.00 94 ASP A CA 1
ATOM 712 C C . ASP A 1 94 ? 10.545 -3.462 -8.117 1.00 90.00 94 ASP A C 1
ATOM 714 O O . ASP A 1 94 ? 11.611 -2.845 -8.086 1.00 90.00 94 ASP A O 1
ATOM 718 N N . LEU A 1 95 ? 10.466 -4.731 -7.709 1.00 89.12 95 LEU A N 1
ATOM 719 C CA . LEU A 1 95 ? 11.632 -5.466 -7.220 1.00 89.12 95 LEU A CA 1
ATOM 720 C C . LEU A 1 95 ? 12.613 -5.843 -8.336 1.00 89.12 95 LEU A C 1
ATOM 722 O O . LEU A 1 95 ? 13.741 -6.219 -8.022 1.00 89.12 95 LEU A O 1
ATOM 726 N N . GLU A 1 96 ? 12.215 -5.767 -9.607 1.00 86.50 96 GLU A N 1
ATOM 727 C CA . GLU A 1 96 ? 13.093 -6.114 -10.728 1.00 86.50 96 GLU A CA 1
ATOM 728 C C . GLU A 1 96 ? 14.119 -5.014 -11.009 1.00 86.50 96 GLU A C 1
ATOM 730 O O . GLU A 1 96 ? 15.282 -5.307 -11.283 1.00 86.50 96 GLU A O 1
ATOM 735 N N . ASN A 1 97 ? 13.707 -3.750 -10.907 1.00 85.06 97 ASN A N 1
ATOM 736 C CA . ASN A 1 97 ? 14.567 -2.589 -11.164 1.00 85.06 97 ASN A CA 1
ATOM 737 C C . ASN A 1 97 ? 14.891 -1.772 -9.899 1.00 85.06 97 ASN A C 1
ATOM 739 O O . ASN A 1 97 ? 15.777 -0.921 -9.934 1.00 85.06 97 ASN A O 1
ATOM 743 N N . GLY A 1 98 ? 14.216 -2.040 -8.779 1.00 85.56 98 GLY A N 1
ATOM 744 C CA . GLY A 1 98 ? 14.409 -1.353 -7.505 1.00 85.56 98 GLY A CA 1
ATOM 745 C C . GLY A 1 98 ? 13.832 0.064 -7.440 1.00 85.56 98 GLY A C 1
ATOM 746 O O . GLY A 1 98 ? 14.082 0.774 -6.464 1.00 85.56 98 GLY A O 1
ATOM 747 N N . GLN A 1 99 ? 13.076 0.485 -8.455 1.00 89.00 99 GLN A N 1
ATOM 748 C CA . GLN A 1 99 ? 12.489 1.816 -8.546 1.00 89.00 99 GLN A CA 1
ATOM 749 C C . GLN A 1 99 ? 11.216 1.900 -7.700 1.00 89.00 99 GLN A C 1
ATOM 751 O O . GLN A 1 99 ? 10.339 1.039 -7.784 1.00 89.00 99 GLN A O 1
ATOM 756 N N . PHE A 1 100 ? 11.097 2.974 -6.917 1.00 91.25 100 PHE A N 1
ATOM 757 C CA . PHE A 1 100 ? 9.853 3.329 -6.241 1.00 91.25 100 PHE A CA 1
ATOM 758 C C . PHE A 1 100 ? 8.993 4.206 -7.141 1.00 91.25 100 PHE A C 1
ATOM 760 O O . PHE A 1 100 ? 9.489 5.127 -7.798 1.00 91.25 100 PHE A O 1
ATOM 767 N N . PHE A 1 101 ? 7.699 3.933 -7.108 1.00 91.25 101 PHE A N 1
ATOM 768 C CA . PHE A 1 101 ? 6.678 4.633 -7.854 1.00 91.25 101 PHE A CA 1
ATOM 769 C C . PHE A 1 101 ? 5.620 5.169 -6.902 1.00 91.25 101 PHE A C 1
ATOM 771 O O . PHE A 1 101 ? 5.127 4.456 -6.023 1.00 91.25 101 PHE A O 1
ATOM 778 N N . ILE A 1 102 ? 5.275 6.434 -7.112 1.00 91.00 102 ILE A N 1
ATOM 779 C CA . ILE A 1 102 ? 4.162 7.095 -6.449 1.00 91.00 102 ILE A CA 1
ATOM 780 C C . ILE A 1 102 ? 2.958 7.087 -7.397 1.00 91.00 102 ILE A C 1
ATOM 782 O O . ILE A 1 102 ? 3.090 7.594 -8.518 1.00 91.00 102 ILE A O 1
ATOM 786 N N . PRO A 1 103 ? 1.808 6.534 -6.980 1.00 87.75 103 PRO A N 1
ATOM 787 C CA . PRO A 1 103 ? 0.582 6.605 -7.753 1.00 87.75 103 PRO A CA 1
ATOM 788 C C . PRO A 1 103 ? -0.054 7.994 -7.643 1.00 87.75 103 PRO A C 1
ATOM 790 O O . PRO A 1 103 ? 0.092 8.681 -6.631 1.00 87.75 103 PRO A O 1
ATOM 793 N N . GLU A 1 104 ? -0.786 8.410 -8.677 1.00 85.62 104 GLU A N 1
ATOM 794 C CA . GLU A 1 104 ? -1.549 9.668 -8.654 1.00 85.62 104 GLU A CA 1
ATOM 795 C C . GLU A 1 104 ? -2.623 9.682 -7.557 1.00 85.62 104 GLU A C 1
ATOM 797 O O . GLU A 1 104 ? -2.930 10.735 -6.993 1.00 85.62 104 GLU A O 1
ATOM 802 N N . SER A 1 105 ? -3.180 8.512 -7.237 1.00 84.94 105 SER A N 1
ATOM 803 C CA . SER A 1 105 ? -4.153 8.337 -6.164 1.00 84.94 105 SER A CA 1
ATOM 804 C C . SER A 1 105 ? -3.766 7.178 -5.247 1.00 84.94 105 SER A C 1
ATOM 806 O O . SER A 1 105 ? -3.303 6.133 -5.700 1.00 84.94 105 SER A O 1
ATOM 808 N N . CYS A 1 106 ? -3.975 7.357 -3.943 1.00 86.88 106 CYS A N 1
ATOM 809 C CA . CYS A 1 106 ? -3.722 6.326 -2.938 1.00 86.88 106 CYS A CA 1
ATOM 810 C C . CYS A 1 106 ? -5.070 5.742 -2.480 1.00 86.88 106 CYS A C 1
ATOM 812 O O . CYS A 1 106 ? -5.759 6.381 -1.679 1.00 86.88 106 CYS A O 1
ATOM 814 N N . PRO A 1 107 ? -5.496 4.574 -2.999 1.00 83.94 107 PRO A N 1
ATOM 815 C CA . PRO A 1 107 ? -6.809 4.023 -2.687 1.00 83.94 107 PRO A CA 1
ATOM 816 C C . PRO A 1 107 ? -6.897 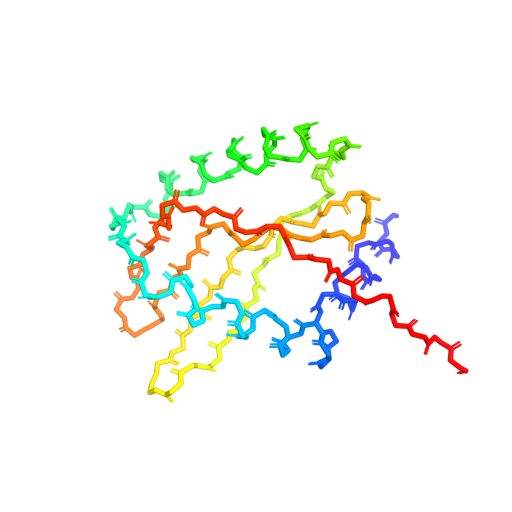3.596 -1.218 1.00 83.94 107 PRO A C 1
ATOM 818 O O . PRO A 1 107 ? -5.974 2.977 -0.679 1.00 83.94 107 PRO A O 1
ATOM 821 N N . VAL A 1 108 ? -8.038 3.892 -0.591 1.00 88.94 108 VAL A N 1
ATOM 822 C CA . VAL A 1 108 ? -8.408 3.361 0.726 1.00 88.94 108 VAL A CA 1
ATOM 823 C C . VAL A 1 108 ? -9.107 2.018 0.519 1.00 88.94 108 VAL A C 1
ATOM 825 O O . VAL A 1 108 ? -10.167 1.942 -0.097 1.00 88.94 108 VAL A O 1
ATOM 828 N N . ILE A 1 109 ? -8.499 0.957 1.033 1.00 89.44 109 ILE A N 1
ATOM 829 C CA . ILE A 1 109 ? -8.904 -0.437 0.885 1.00 89.44 109 ILE A CA 1
ATOM 830 C C . ILE A 1 109 ? -9.458 -0.924 2.229 1.00 89.44 109 ILE A C 1
ATOM 832 O O . ILE A 1 109 ? -8.692 -1.052 3.188 1.00 89.44 109 ILE A O 1
ATOM 836 N N . PRO A 1 110 ? -10.763 -1.212 2.339 1.00 88.88 110 PRO A N 1
ATOM 837 C CA . PRO A 1 110 ? -11.316 -1.860 3.523 1.00 88.88 110 PRO A CA 1
ATOM 838 C C . PRO A 1 110 ? -10.678 -3.240 3.717 1.00 88.88 110 PRO A C 1
ATOM 840 O O . PRO A 1 110 ? -10.598 -4.015 2.763 1.00 88.88 110 PRO A O 1
ATOM 843 N N . LEU A 1 111 ? -10.224 -3.551 4.933 1.00 87.69 111 LEU A N 1
ATOM 844 C CA . LEU A 1 111 ? -9.714 -4.880 5.260 1.00 87.69 111 LEU A CA 1
ATOM 845 C C . LEU A 1 111 ? -10.830 -5.712 5.884 1.00 87.69 111 LEU A C 1
ATOM 847 O O . LEU A 1 111 ? -11.533 -5.265 6.791 1.00 87.69 111 LEU A O 1
ATOM 851 N N . GLU A 1 112 ? -10.960 -6.954 5.439 1.00 84.94 112 GLU A N 1
ATOM 852 C CA . GLU A 1 112 ? -11.791 -7.931 6.124 1.00 84.94 112 GLU A CA 1
ATOM 853 C C . GLU A 1 112 ? -11.081 -8.376 7.404 1.00 84.94 112 GLU A C 1
ATOM 855 O O . GLU A 1 112 ? -9.931 -8.826 7.376 1.00 84.94 112 GLU A O 1
ATOM 860 N N . THR A 1 113 ? -11.759 -8.250 8.545 1.00 72.88 113 THR A N 1
ATOM 861 C CA . THR A 1 113 ? -11.291 -8.855 9.794 1.00 72.88 113 THR A CA 1
ATOM 862 C C . THR A 1 113 ? -11.373 -10.372 9.657 1.00 72.88 113 THR A C 1
ATOM 864 O O . THR A 1 113 ? -12.450 -10.863 9.303 1.00 72.88 113 THR A O 1
ATOM 867 N N . PRO A 1 114 ? -10.308 -11.135 9.966 1.00 61.59 114 PRO A N 1
ATOM 868 C CA . PRO A 1 114 ? -10.373 -12.586 9.938 1.00 61.59 114 PRO A CA 1
ATOM 869 C C . PRO A 1 114 ? -11.506 -13.050 10.855 1.00 61.59 114 PRO A C 1
ATOM 871 O O . PRO A 1 114 ? -11.466 -12.811 12.063 1.00 61.59 114 PRO A O 1
ATOM 874 N N . THR A 1 115 ? -12.531 -13.696 10.299 1.00 53.53 115 THR A N 1
ATOM 875 C CA . THR A 1 115 ? -13.531 -14.398 11.106 1.00 53.53 115 THR A CA 1
ATOM 876 C C . THR A 1 115 ? -12.824 -15.539 11.818 1.00 53.53 115 THR A C 1
ATOM 878 O O . THR A 1 115 ? -12.503 -16.559 11.208 1.00 53.53 115 THR A O 1
ATOM 881 N N . VAL A 1 116 ? -12.533 -15.342 13.102 1.00 50.03 116 VAL A N 1
ATOM 882 C CA . VAL A 1 116 ? -12.112 -16.422 13.991 1.00 50.03 116 VAL A CA 1
ATOM 883 C C . VAL A 1 116 ? -13.361 -17.264 14.245 1.00 50.03 116 VAL A C 1
ATOM 885 O O . VAL A 1 116 ? -14.219 -16.859 15.027 1.00 50.03 116 VAL A O 1
ATOM 888 N N . ASN A 1 117 ? -13.499 -18.372 13.517 1.00 40.97 117 ASN A N 1
ATOM 889 C CA . ASN A 1 117 ? -14.442 -19.436 13.869 1.00 40.97 117 ASN A CA 1
ATOM 890 C C . ASN A 1 117 ? -13.819 -20.347 14.925 1.00 40.97 117 ASN A C 1
ATOM 892 O O . ASN A 1 117 ? -12.617 -20.670 14.773 1.00 40.97 117 ASN A O 1
#

Secondary structure (DSSP, 8-state):
--HHHHHHHHHHTSHHHHHHHHHHHHHHHTS-EEEE-HHHHHHHHHHHHHHHHHHTT--EEEEEEEEEEETTEEEEEEEEEETTSEEEEEEEEETTT--EEEESS--EEEPPPP---

Sequence (117 aa):
MNTDQTHVSATLMSDQNIRTIEANLNAVLEQSLTPMEPAQAKVYMEHTATRIAEESGANVTMFQMVKIKHVSSTYLIRMAVLTNGSAIGLDLMDLENGQFFIPESCPVIPLETPTVN

pLDDT: mean 85.93, std 9.78, range [40.97, 93.62]